Protein AF-A0A447NZB5-F1 (afdb_monomer)

InterPro domains:
  IPR038766 Membrane component of ABC transporter, predicted [PTHR30287] (4-70)

Foldseek 3Di:
DPPDDDWDWDKDADQDQPNHGPPPQPPCVNGDIDTATDDPDDDPVQDDPDDDPPDDVPDDDDDPVSVVVSVVSVVD

Organism: NCBI:txid1160765

Nearest PDB structures (foldseek):
  6zym-assembly1_C  TM=3.441E-01  e=6.323E+00  Homo sapiens

Mean predicted aligned error: 6.27 Å

pLDDT: mean 83.3, std 8.63, range [49.47, 92.88]

Radius of gyration: 14.52 Å; Cα contacts (8 Å, |Δi|>4): 58; chains: 1; bounding box: 26×28×49 Å

Secondary structure (DSSP, 8-state):
--------EEEEE--EETTEE-TT-S-GGGSSEEEEE--SS--TTS---SS-SSPPTT-----HHHHHHHHHHH--

Sequence (76 aa):
MIPQTFYPIVRARLTRINGNPTEGQQDESLNRELNLTWQDTRPAHNPLVAGHWPPKPGEVSMEEGLAKRAERQTRR

Solvent-accessible surface area (backbone atoms only — not comparable to full-atom values): 5327 Å² total; per-residue (Å²): 131,82,83,78,84,80,69,55,75,47,82,44,67,61,60,56,58,98,84,41,64,42,78,95,44,92,63,56,83,60,62,43,80,41,81,43,72,66,69,96,65,86,53,86,92,60,75,84,86,71,89,68,82,80,58,58,94,96,53,79,89,75,57,67,72,57,54,55,50,56,48,60,64,63,77,103

Structure (mmCIF, N/CA/C/O backbone):
data_AF-A0A447NZB5-F1
#
_entry.id   AF-A0A447NZB5-F1
#
loop_
_atom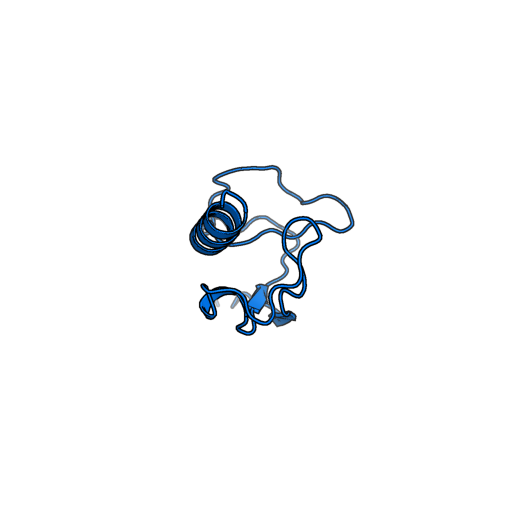_site.group_PDB
_atom_site.id
_atom_site.type_symbol
_atom_site.label_atom_id
_atom_site.label_alt_id
_atom_site.label_comp_id
_atom_site.label_asym_id
_atom_site.label_entity_id
_atom_site.label_seq_id
_atom_site.pdbx_PDB_ins_code
_atom_site.Cartn_x
_atom_site.Cartn_y
_atom_site.Cartn_z
_atom_site.occupancy
_atom_site.B_iso_or_equiv
_atom_site.auth_seq_id
_atom_site.auth_comp_id
_atom_site.auth_asym_id
_atom_site.auth_atom_id
_atom_site.pdbx_PDB_model_num
ATOM 1 N N . MET A 1 1 ? 10.144 -1.727 -31.835 1.00 49.47 1 MET A N 1
ATOM 2 C CA . MET A 1 1 ? 9.016 -1.346 -30.960 1.00 49.47 1 MET A CA 1
ATOM 3 C C . MET A 1 1 ? 9.515 -1.438 -29.530 1.00 49.47 1 MET A C 1
ATOM 5 O O . MET A 1 1 ? 10.038 -2.485 -29.174 1.00 49.47 1 MET A O 1
ATOM 9 N N . ILE A 1 2 ? 9.461 -0.356 -28.757 1.00 53.62 2 ILE A N 1
ATOM 10 C CA . ILE A 1 2 ? 9.784 -0.398 -27.323 1.00 53.62 2 ILE A CA 1
ATOM 11 C C . ILE A 1 2 ? 8.552 -1.002 -26.637 1.00 53.62 2 ILE A C 1
ATOM 13 O O . ILE A 1 2 ? 7.463 -0.467 -26.855 1.00 53.62 2 ILE A O 1
ATOM 17 N N . PRO A 1 3 ? 8.651 -2.121 -25.901 1.00 60.97 3 PRO A N 1
ATOM 18 C CA . PRO A 1 3 ? 7.492 -2.668 -25.209 1.00 60.97 3 PRO A CA 1
ATOM 19 C C . PRO A 1 3 ? 6.983 -1.631 -24.206 1.00 60.97 3 PRO A C 1
ATOM 21 O O . PRO A 1 3 ? 7.734 -1.147 -23.360 1.00 60.97 3 PRO A O 1
ATOM 24 N N . GLN A 1 4 ? 5.714 -1.250 -24.336 1.00 69.94 4 GLN A N 1
ATOM 25 C CA . GLN A 1 4 ? 5.081 -0.330 -23.404 1.00 69.94 4 GLN A CA 1
ATOM 26 C C . GLN A 1 4 ? 4.769 -1.108 -22.124 1.00 69.94 4 GLN A C 1
ATOM 28 O O . GLN A 1 4 ? 3.943 -2.020 -22.137 1.00 69.94 4 GLN A O 1
ATOM 33 N N . THR A 1 5 ? 5.462 -0.789 -21.031 1.00 72.88 5 THR A N 1
ATOM 34 C CA . THR A 1 5 ? 5.222 -1.437 -19.738 1.00 72.88 5 THR A CA 1
ATOM 35 C C . THR A 1 5 ? 3.808 -1.119 -19.265 1.00 72.88 5 THR A C 1
ATOM 37 O O . THR A 1 5 ? 3.438 0.047 -19.121 1.00 72.88 5 THR A O 1
ATOM 40 N N . PHE A 1 6 ? 3.013 -2.159 -19.030 1.00 78.69 6 PHE A N 1
ATOM 41 C CA . PHE A 1 6 ? 1.684 -2.025 -18.453 1.00 78.69 6 PHE A CA 1
ATOM 42 C C . PHE A 1 6 ? 1.782 -2.059 -16.928 1.00 78.69 6 PHE A C 1
ATOM 44 O O . PHE A 1 6 ? 2.323 -3.007 -16.361 1.00 78.69 6 PHE A O 1
ATOM 51 N N . TYR A 1 7 ? 1.240 -1.035 -16.270 1.00 82.81 7 TYR A N 1
ATOM 52 C CA . TYR A 1 7 ? 1.189 -0.950 -14.814 1.00 82.81 7 TYR A CA 1
ATOM 53 C C . TYR A 1 7 ? -0.262 -1.131 -14.364 1.00 82.81 7 TYR A C 1
ATOM 55 O O . TYR A 1 7 ? -1.032 -0.169 -14.425 1.00 82.81 7 TYR 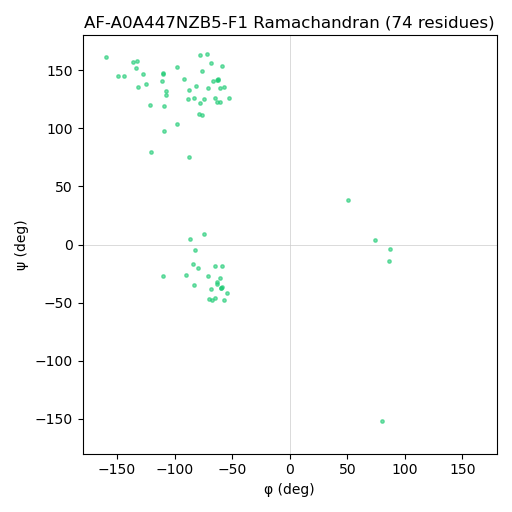A O 1
ATOM 63 N N . PRO A 1 8 ? -0.680 -2.340 -13.948 1.00 86.75 8 PRO A N 1
ATOM 64 C CA . PRO A 1 8 ? -2.015 -2.514 -13.398 1.00 86.75 8 PRO A CA 1
ATOM 65 C C . PRO A 1 8 ? -2.150 -1.677 -12.125 1.00 86.75 8 PRO A C 1
ATOM 67 O O . PRO A 1 8 ? -1.208 -1.570 -11.335 1.00 86.75 8 PRO A O 1
ATOM 70 N N . ILE A 1 9 ? -3.331 -1.092 -11.946 1.00 89.44 9 ILE A N 1
ATOM 71 C CA . ILE A 1 9 ? -3.637 -0.206 -10.826 1.00 89.44 9 ILE A CA 1
ATOM 72 C C . ILE A 1 9 ? -4.571 -0.928 -9.859 1.00 89.44 9 ILE A C 1
ATOM 74 O O . ILE A 1 9 ? -5.626 -1.427 -10.248 1.00 89.44 9 ILE A O 1
ATOM 78 N N . VAL A 1 10 ? -4.196 -0.923 -8.586 1.00 88.94 10 VAL A N 1
ATOM 79 C CA . VAL A 1 10 ? -5.029 -1.332 -7.458 1.00 88.94 10 VAL A CA 1
ATOM 80 C C . VAL A 1 10 ? -5.389 -0.077 -6.671 1.00 88.94 10 VAL A C 1
ATOM 82 O O . VAL A 1 10 ? -4.510 0.621 -6.166 1.00 88.94 10 VAL A O 1
ATOM 85 N N . ARG A 1 11 ? -6.685 0.222 -6.567 1.00 91.50 11 ARG A N 1
ATOM 86 C CA . ARG A 1 11 ? -7.193 1.341 -5.763 1.00 91.50 11 ARG A CA 1
ATOM 87 C C . ARG A 1 11 ? -7.314 0.885 -4.313 1.00 91.50 11 ARG A C 1
ATOM 89 O O . ARG A 1 11 ? -7.953 -0.129 -4.039 1.00 91.50 11 ARG A O 1
ATOM 96 N N . ALA A 1 12 ? -6.700 1.616 -3.395 1.00 88.88 12 ALA A N 1
ATOM 97 C CA . ALA A 1 12 ? -6.685 1.295 -1.973 1.00 88.88 12 ALA A CA 1
ATOM 98 C C . ALA A 1 12 ? -7.015 2.528 -1.128 1.00 88.88 12 ALA A C 1
ATOM 100 O O . ALA A 1 12 ? -6.825 3.663 -1.556 1.00 88.88 12 ALA A O 1
ATOM 101 N N . ARG A 1 13 ? -7.478 2.313 0.105 1.00 89.88 13 ARG A N 1
ATOM 102 C CA . ARG A 1 13 ? -7.666 3.381 1.090 1.00 89.88 13 ARG A CA 1
ATOM 103 C C . ARG A 1 13 ? -7.041 2.967 2.409 1.00 89.88 13 ARG A C 1
ATOM 105 O O . ARG A 1 13 ? -7.224 1.836 2.857 1.00 89.88 13 ARG A O 1
ATOM 112 N N . LEU A 1 14 ? -6.313 3.888 3.025 1.00 88.31 14 LEU A N 1
ATOM 113 C CA . LEU A 1 14 ? -5.805 3.694 4.372 1.00 88.31 14 LEU A CA 1
ATOM 114 C C . LEU A 1 14 ? -6.969 3.851 5.354 1.00 88.31 14 LEU A C 1
ATOM 116 O O . LEU A 1 14 ? -7.674 4.854 5.303 1.00 88.31 14 LEU A O 1
ATOM 120 N N . THR A 1 15 ? -7.200 2.844 6.196 1.00 89.19 15 THR A N 1
ATOM 121 C CA . THR A 1 15 ? -8.289 2.859 7.192 1.00 89.19 15 THR A CA 1
ATOM 122 C C . THR A 1 15 ? -7.769 2.978 8.617 1.00 89.19 15 THR A C 1
ATOM 124 O O . THR A 1 15 ? -8.472 3.473 9.498 1.00 89.19 15 THR A O 1
ATOM 127 N N . ARG A 1 16 ? -6.536 2.515 8.861 1.00 89.44 16 ARG A N 1
ATOM 128 C CA . ARG A 1 16 ? -5.859 2.603 10.152 1.00 89.44 16 ARG A CA 1
ATOM 129 C C . ARG A 1 16 ? -4.367 2.847 9.986 1.00 89.44 16 ARG A C 1
ATOM 131 O O . ARG A 1 16 ? -3.743 2.279 9.092 1.00 89.44 16 ARG A O 1
ATOM 138 N N . ILE A 1 17 ? -3.793 3.613 10.907 1.00 88.00 17 ILE A N 1
ATOM 139 C CA . ILE A 1 17 ? -2.346 3.775 11.082 1.00 88.00 17 ILE A CA 1
ATOM 140 C C . ILE A 1 17 ? -2.016 3.336 12.503 1.00 88.00 17 ILE A C 1
ATOM 142 O O . ILE A 1 17 ? -2.565 3.884 13.456 1.00 88.00 17 ILE A O 1
ATOM 146 N N . ASN A 1 18 ? -1.155 2.325 12.652 1.00 87.12 18 ASN A N 1
ATOM 147 C CA . ASN A 1 18 ? -0.779 1.769 13.961 1.00 87.12 18 ASN A CA 1
ATOM 148 C C . ASN A 1 18 ? -1.986 1.414 14.851 1.00 87.12 18 ASN A C 1
ATOM 150 O O . ASN A 1 18 ? -1.978 1.627 16.057 1.00 87.12 18 ASN A O 1
ATOM 154 N N . GLY A 1 19 ? -3.053 0.892 14.236 1.00 86.00 19 GLY A N 1
ATOM 155 C CA . GLY A 1 19 ? -4.292 0.518 14.923 1.00 86.00 19 GLY A CA 1
ATOM 156 C C . GLY A 1 19 ? -5.310 1.651 15.099 1.00 86.00 19 GLY A C 1
ATOM 157 O O . GLY A 1 19 ? -6.480 1.357 15.326 1.00 86.00 19 GLY A O 1
ATOM 158 N N . ASN A 1 20 ? -4.925 2.914 14.902 1.00 85.94 20 ASN A N 1
ATOM 159 C CA . ASN A 1 20 ? -5.828 4.057 15.049 1.00 85.94 20 ASN A CA 1
ATOM 160 C C . ASN A 1 20 ? -6.588 4.354 13.746 1.00 85.94 20 ASN A C 1
ATOM 162 O O . ASN A 1 20 ? -5.939 4.422 12.698 1.00 85.94 20 ASN A O 1
ATOM 166 N N . PRO A 1 21 ? -7.922 4.558 13.782 1.00 87.81 21 PRO A N 1
ATOM 167 C CA . PRO A 1 21 ? -8.715 4.939 12.611 1.00 87.81 21 PRO A CA 1
ATOM 168 C C . PRO A 1 21 ? -8.202 6.227 11.985 1.00 87.81 21 PRO A C 1
ATOM 170 O O . PRO A 1 21 ? -7.923 7.179 12.708 1.00 87.81 21 PRO A O 1
ATOM 173 N N . THR A 1 22 ? -8.086 6.266 10.659 1.00 84.75 22 THR A N 1
ATOM 174 C CA . THR A 1 22 ? -7.643 7.475 9.950 1.00 84.75 22 THR A CA 1
ATOM 175 C C . THR A 1 22 ? -8.756 8.508 9.768 1.00 84.75 22 THR A C 1
ATOM 177 O O . THR A 1 22 ? -8.475 9.692 9.598 1.00 84.75 22 THR A O 1
ATOM 180 N N . GLU A 1 23 ? -10.024 8.102 9.856 1.00 81.38 23 GLU A N 1
ATOM 181 C CA . GLU A 1 23 ? -11.168 9.020 9.845 1.00 81.38 23 GLU A CA 1
ATOM 182 C C . GLU A 1 23 ? -11.114 9.997 11.028 1.00 81.38 23 GLU A C 1
ATOM 184 O O . GLU A 1 23 ? -10.826 9.610 12.159 1.00 81.38 23 GLU A O 1
ATOM 189 N N . GLY A 1 24 ? -11.370 11.282 10.763 1.00 73.00 24 GLY A N 1
ATOM 190 C CA . GLY A 1 24 ? -11.310 12.339 11.780 1.00 73.00 24 GLY A CA 1
ATOM 191 C C . GLY A 1 24 ? -9.895 12.744 12.216 1.00 73.00 24 GLY A C 1
ATOM 192 O O . GLY A 1 24 ? -9.755 13.588 13.100 1.00 73.00 24 GLY A O 1
ATOM 193 N N . GLN A 1 25 ? -8.843 12.181 11.611 1.00 73.12 25 GLN A N 1
ATOM 194 C CA . GLN A 1 25 ? -7.468 12.633 11.830 1.00 73.12 25 GLN A CA 1
ATOM 195 C C . GLN A 1 25 ? -7.171 13.940 11.082 1.00 73.12 25 GLN A C 1
ATOM 197 O O . GLN A 1 25 ? -7.709 14.193 10.007 1.00 73.12 25 GLN A O 1
ATOM 202 N N . GLN A 1 26 ? -6.276 14.758 11.646 1.00 69.25 26 GLN A N 1
ATOM 203 C CA . GLN A 1 26 ? -5.944 16.092 11.124 1.00 69.25 26 GLN A CA 1
ATOM 204 C C . GLN A 1 26 ? -5.323 16.063 9.719 1.00 69.25 26 GLN A C 1
ATOM 206 O O . GLN A 1 26 ? -5.532 16.991 8.940 1.00 69.25 26 GLN A O 1
ATOM 211 N N . ASP A 1 27 ? -4.565 15.015 9.379 1.00 74.38 27 ASP A N 1
ATOM 212 C CA . ASP A 1 27 ? -3.996 14.855 8.040 1.00 74.38 27 ASP A CA 1
ATOM 213 C C . ASP A 1 27 ? -4.991 14.134 7.111 1.00 74.38 27 ASP A C 1
ATOM 215 O O . ASP A 1 27 ? -4.834 12.960 6.769 1.00 74.38 27 ASP A O 1
ATOM 219 N N . GLU A 1 28 ? -6.023 14.856 6.658 1.00 75.19 28 GLU A N 1
ATOM 220 C CA . GLU A 1 28 ? -6.991 14.344 5.670 1.00 75.19 28 GLU A CA 1
ATOM 221 C C . GLU A 1 28 ? -6.329 13.927 4.351 1.00 75.19 28 GLU A C 1
ATOM 223 O O . GLU A 1 28 ? -6.873 13.137 3.577 1.00 75.19 28 GLU A O 1
ATOM 228 N N . SER A 1 29 ? -5.106 14.400 4.105 1.00 76.88 29 SER A N 1
ATOM 229 C CA . SER A 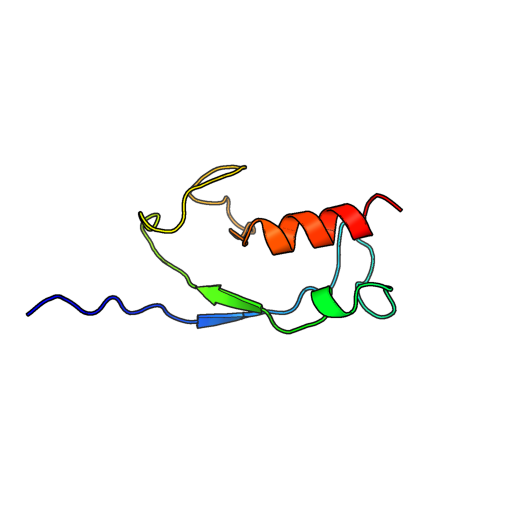1 29 ? -4.323 14.012 2.943 1.00 76.88 29 SER A CA 1
ATOM 230 C C . SER A 1 29 ? -3.944 12.518 2.977 1.00 76.88 29 SER A C 1
ATOM 232 O O . SER A 1 29 ? -3.658 11.940 1.931 1.00 76.88 29 SER A O 1
ATOM 234 N N . LEU A 1 30 ? -3.999 11.856 4.138 1.00 80.50 30 LEU A N 1
ATOM 235 C CA . LEU A 1 30 ? -3.861 10.400 4.266 1.00 80.50 30 LEU A CA 1
ATOM 236 C C . LEU A 1 30 ? -5.175 9.634 4.036 1.00 80.50 30 LEU A C 1
ATOM 238 O O . LEU A 1 30 ? -5.131 8.442 3.745 1.00 80.50 30 LEU A O 1
ATOM 242 N N . ASN A 1 31 ? -6.325 10.312 4.097 1.00 82.56 31 ASN A N 1
ATO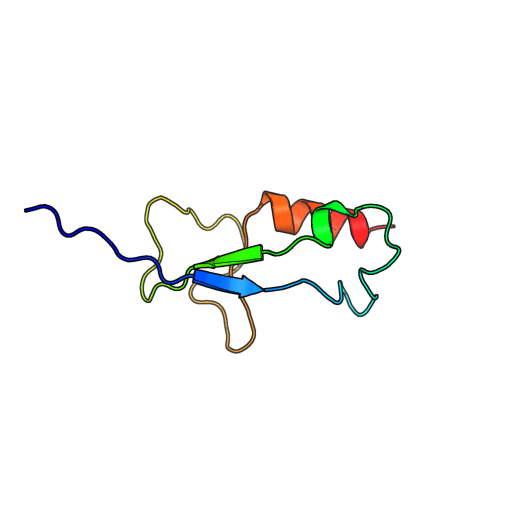M 243 C CA . ASN A 1 31 ? -7.659 9.724 3.915 1.00 82.56 31 ASN A CA 1
ATOM 244 C C . ASN A 1 31 ? -8.122 9.655 2.456 1.00 82.56 31 ASN A C 1
ATOM 246 O O . ASN A 1 31 ? -9.264 9.254 2.188 1.00 82.56 31 ASN A O 1
ATOM 250 N N . ARG A 1 32 ? -7.252 10.032 1.515 1.00 85.94 32 ARG A N 1
ATOM 251 C CA . ARG A 1 32 ? -7.511 9.919 0.078 1.00 85.94 32 ARG A CA 1
ATOM 252 C C . ARG A 1 32 ? -7.321 8.493 -0.425 1.00 85.94 32 ARG A C 1
ATOM 254 O O . ARG A 1 32 ? -6.670 7.659 0.201 1.00 85.94 32 ARG A O 1
ATOM 261 N N . GLU A 1 33 ? -7.868 8.244 -1.603 1.00 89.00 33 GLU A N 1
ATOM 262 C CA . GLU A 1 33 ? -7.583 7.029 -2.348 1.00 89.00 33 GLU A CA 1
ATOM 263 C C . GLU A 1 33 ? -6.119 6.986 -2.808 1.00 89.00 33 GLU A C 1
ATOM 265 O O . GLU A 1 33 ? -5.538 7.993 -3.221 1.00 89.00 33 GLU A O 1
ATOM 270 N N . LEU A 1 34 ? -5.532 5.799 -2.730 1.00 88.06 34 LEU A N 1
ATOM 271 C CA . LEU A 1 34 ? -4.187 5.474 -3.168 1.00 88.06 34 LEU A CA 1
ATOM 272 C C . LEU A 1 34 ? -4.273 4.622 -4.432 1.00 88.06 34 LEU A C 1
ATOM 274 O O . LEU A 1 34 ? -4.987 3.621 -4.464 1.00 88.06 34 LEU A O 1
ATOM 278 N N . ASN A 1 35 ? -3.495 4.989 -5.445 1.00 89.81 35 ASN A N 1
ATOM 279 C CA . ASN A 1 35 ? -3.303 4.174 -6.637 1.00 89.81 35 ASN A CA 1
ATOM 280 C C . ASN A 1 35 ? -1.997 3.402 -6.487 1.00 89.81 35 ASN A C 1
ATOM 282 O O . ASN A 1 35 ? -0.913 3.965 -6.621 1.00 89.81 35 ASN A O 1
ATOM 286 N N . LEU A 1 36 ? -2.105 2.116 -6.175 1.00 86.38 36 LEU A N 1
ATOM 287 C CA . LEU A 1 36 ? -0.965 1.219 -6.070 1.00 86.38 36 LEU A CA 1
ATOM 288 C C . LEU A 1 36 ? -0.730 0.554 -7.420 1.00 86.38 36 LEU A C 1
ATOM 290 O O . LEU A 1 36 ? -1.678 0.194 -8.114 1.00 86.38 36 LEU A O 1
ATOM 294 N N . THR A 1 37 ? 0.533 0.369 -7.783 1.00 86.06 37 THR A N 1
ATOM 295 C CA . THR A 1 37 ? 0.903 -0.443 -8.944 1.00 86.06 37 THR A CA 1
ATOM 296 C C . THR A 1 37 ? 1.576 -1.721 -8.476 1.00 86.06 37 THR A C 1
ATOM 298 O O . THR A 1 37 ? 2.258 -1.738 -7.451 1.00 86.06 37 THR A O 1
ATOM 301 N N . TRP A 1 38 ? 1.364 -2.803 -9.217 1.00 79.88 38 TRP A N 1
ATOM 302 C CA . TRP A 1 38 ? 1.997 -4.095 -8.960 1.00 79.88 38 TRP A CA 1
ATOM 303 C C . TRP A 1 38 ? 2.991 -4.393 -10.080 1.00 79.88 38 TRP A C 1
ATOM 305 O O . TRP A 1 38 ? 2.713 -4.102 -11.245 1.00 79.88 38 TRP A O 1
ATOM 315 N N . GLN A 1 39 ? 4.144 -4.956 -9.730 1.00 79.00 39 GLN A N 1
ATOM 316 C CA . GLN A 1 39 ? 5.137 -5.460 -10.676 1.00 79.00 39 GLN A CA 1
ATOM 317 C C . GLN A 1 39 ? 5.881 -6.632 -10.043 1.00 79.00 39 GLN A C 1
ATOM 319 O O . GLN A 1 39 ? 6.150 -6.616 -8.843 1.00 79.00 39 GLN A O 1
ATOM 324 N N . ASP A 1 40 ? 6.236 -7.617 -10.865 1.00 79.75 40 ASP A N 1
ATOM 325 C CA . ASP A 1 40 ? 7.012 -8.788 -10.444 1.00 79.75 40 ASP A CA 1
ATOM 326 C C . ASP A 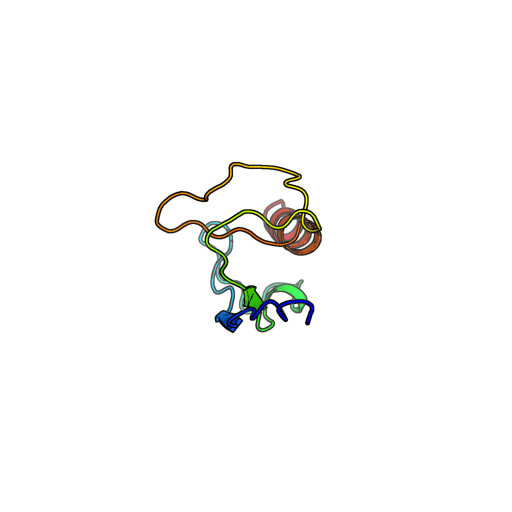1 40 ? 8.460 -8.401 -10.079 1.00 79.75 40 ASP A C 1
ATOM 328 O O . ASP A 1 40 ? 9.028 -8.843 -9.081 1.00 79.75 40 ASP A O 1
ATOM 332 N N . THR A 1 41 ? 9.032 -7.463 -10.839 1.00 82.00 41 THR A N 1
ATOM 333 C CA . THR A 1 41 ? 10.398 -6.962 -10.650 1.00 82.00 41 THR A CA 1
ATOM 334 C C . THR A 1 41 ? 10.418 -5.525 -10.144 1.00 82.00 41 THR A C 1
ATOM 336 O O . THR A 1 41 ? 9.588 -4.706 -10.542 1.00 82.00 41 THR A O 1
ATOM 339 N N . ARG A 1 42 ? 11.424 -5.175 -9.330 1.00 82.75 42 ARG A N 1
ATOM 340 C CA . ARG A 1 42 ? 11.598 -3.803 -8.837 1.00 82.75 42 ARG A CA 1
ATOM 341 C C . ARG A 1 42 ? 11.901 -2.836 -9.995 1.00 82.75 42 ARG A C 1
ATOM 343 O O . ARG A 1 42 ? 12.896 -3.048 -10.693 1.00 82.75 42 ARG A O 1
ATOM 350 N N . PRO A 1 43 ? 11.143 -1.742 -10.164 1.00 80.06 43 PRO A N 1
ATOM 351 C CA . PRO A 1 43 ? 11.394 -0.786 -11.238 1.00 80.06 43 PRO A CA 1
ATOM 352 C C . PRO A 1 43 ? 12.665 0.021 -10.971 1.00 80.06 43 PRO A C 1
ATOM 354 O O . PRO A 1 43 ? 12.843 0.557 -9.879 1.00 80.06 43 PRO A O 1
ATOM 357 N N . ALA A 1 44 ? 13.524 0.182 -11.979 1.00 81.38 44 ALA A N 1
ATOM 358 C CA . ALA A 1 44 ? 14.760 0.962 -11.844 1.00 81.38 44 ALA A CA 1
ATOM 359 C C . ALA A 1 44 ? 14.513 2.440 -11.477 1.00 81.38 44 ALA A C 1
ATOM 361 O O . ALA A 1 44 ? 15.338 3.058 -10.812 1.00 81.38 44 ALA A O 1
ATOM 362 N N . HIS A 1 45 ? 13.365 2.993 -11.882 1.00 80.94 45 HIS A N 1
ATOM 363 C CA . HIS A 1 45 ? 12.972 4.378 -11.610 1.00 80.94 45 HIS A CA 1
ATOM 364 C C . HIS A 1 45 ? 12.353 4.587 -10.219 1.00 80.94 45 HIS A C 1
ATOM 366 O O . HIS A 1 45 ? 12.058 5.725 -9.865 1.00 80.94 45 HIS A O 1
ATOM 372 N N . ASN A 1 46 ? 12.146 3.520 -9.436 1.00 83.25 46 ASN A N 1
ATOM 373 C CA . ASN A 1 46 ? 11.599 3.607 -8.085 1.00 83.25 46 ASN A CA 1
ATOM 374 C C . ASN A 1 46 ? 12.604 3.014 -7.078 1.00 83.25 46 ASN A C 1
ATOM 376 O O . ASN A 1 46 ? 12.513 1.834 -6.715 1.00 83.25 46 ASN A O 1
ATOM 380 N N . PRO A 1 47 ? 13.640 3.784 -6.690 1.00 88.31 47 PRO A N 1
ATOM 381 C CA . PRO A 1 47 ? 14.671 3.295 -5.788 1.00 88.31 47 PRO A CA 1
ATOM 382 C C . PRO A 1 47 ? 14.079 2.948 -4.417 1.00 88.31 47 PRO A C 1
ATOM 384 O O . PRO A 1 47 ? 13.215 3.645 -3.889 1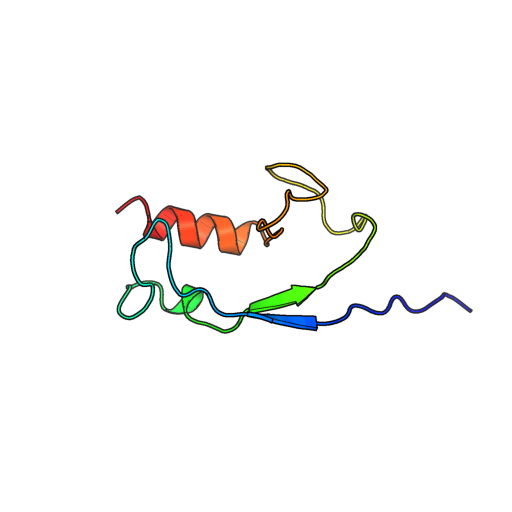.00 88.31 47 PRO A O 1
ATOM 387 N N . LEU A 1 48 ? 14.577 1.864 -3.819 1.00 89.88 48 LEU A N 1
ATOM 388 C CA . LEU A 1 48 ? 14.167 1.450 -2.480 1.00 89.88 48 LEU A CA 1
ATOM 389 C C . LEU A 1 48 ? 14.910 2.318 -1.461 1.00 89.88 48 LEU A C 1
ATOM 391 O O . LEU A 1 48 ? 16.128 2.213 -1.345 1.00 89.88 48 LEU A O 1
ATOM 395 N N . VAL A 1 49 ? 14.177 3.171 -0.752 1.00 92.88 49 VAL A N 1
ATOM 396 C CA . VAL A 1 49 ? 14.742 4.088 0.254 1.00 92.88 49 VAL A CA 1
ATOM 397 C C . VAL A 1 49 ? 14.785 3.483 1.659 1.00 92.88 49 VAL A C 1
ATOM 399 O O . VAL A 1 49 ? 15.623 3.868 2.468 1.00 92.88 49 VAL A O 1
ATOM 402 N N . ALA A 1 50 ? 13.892 2.536 1.953 1.00 91.56 50 ALA A N 1
ATOM 403 C CA . ALA A 1 50 ? 13.792 1.844 3.234 1.00 91.56 50 ALA A CA 1
ATOM 404 C C . ALA A 1 50 ? 13.036 0.515 3.074 1.00 91.56 50 ALA A C 1
ATOM 406 O O . ALA A 1 50 ? 12.283 0.334 2.115 1.00 91.56 50 ALA A O 1
ATOM 407 N N . GLY A 1 51 ? 13.199 -0.394 4.039 1.00 90.06 51 GLY A N 1
ATOM 408 C CA . GLY A 1 51 ? 12.544 -1.703 4.036 1.00 90.06 51 GLY A CA 1
ATOM 409 C C . GLY A 1 51 ? 13.241 -2.718 3.129 1.00 90.06 51 GLY A C 1
ATOM 410 O O . GLY A 1 51 ? 14.451 -2.655 2.928 1.00 90.06 51 GLY A O 1
ATOM 411 N N . HIS A 1 52 ? 12.473 -3.673 2.604 1.00 89.44 52 HIS A N 1
ATOM 412 C CA . HIS A 1 52 ? 12.983 -4.771 1.783 1.00 89.44 52 HIS A CA 1
ATOM 413 C C . HIS A 1 52 ? 12.125 -4.951 0.530 1.00 89.44 52 HIS A C 1
ATOM 415 O O . HIS A 1 52 ? 10.934 -4.643 0.527 1.00 89.44 52 HIS A O 1
ATOM 421 N N . TRP A 1 53 ? 12.744 -5.462 -0.533 1.00 87.19 53 TRP A N 1
ATOM 422 C CA . TRP A 1 53 ? 12.057 -5.889 -1.746 1.00 87.19 53 TRP A CA 1
ATOM 423 C C . TRP A 1 53 ? 12.416 -7.352 -2.058 1.00 87.19 53 TRP A C 1
ATOM 425 O O . TRP A 1 53 ? 13.601 -7.686 -1.990 1.00 87.19 53 TRP A O 1
ATOM 435 N N . PRO A 1 54 ? 11.453 -8.196 -2.470 1.00 88.44 54 PRO A N 1
ATOM 436 C CA . PRO A 1 54 ? 10.016 -7.915 -2.491 1.00 88.44 54 PRO A CA 1
ATOM 437 C C . PRO A 1 54 ? 9.434 -7.799 -1.063 1.00 88.44 54 PRO A C 1
ATOM 439 O O . PRO A 1 54 ? 10.028 -8.335 -0.123 1.00 88.44 54 PRO A O 1
ATOM 442 N N . PRO A 1 55 ? 8.304 -7.089 -0.874 1.00 88.44 55 PRO A N 1
ATOM 443 C CA . PRO A 1 55 ? 7.594 -7.059 0.406 1.00 88.44 55 PRO A CA 1
ATOM 444 C C . PRO A 1 55 ? 7.153 -8.463 0.843 1.00 88.44 55 PRO A C 1
ATOM 446 O O . PRO A 1 55 ? 6.928 -9.340 0.004 1.00 88.44 55 PRO A O 1
ATOM 449 N N . LYS A 1 56 ? 6.995 -8.688 2.152 1.00 91.12 56 LYS A N 1
ATOM 450 C CA . LYS A 1 56 ? 6.455 -9.958 2.668 1.00 91.12 56 LYS A CA 1
ATOM 451 C C . LYS A 1 56 ? 4.952 -10.082 2.371 1.00 91.12 56 LYS A C 1
ATOM 453 O O . LYS A 1 56 ? 4.294 -9.077 2.098 1.00 91.12 56 LYS A O 1
ATOM 458 N N . PRO A 1 57 ? 4.363 -11.290 2.469 1.00 88.62 57 PRO A N 1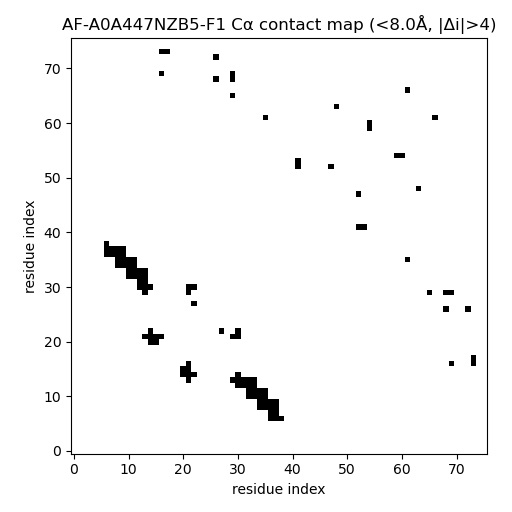
ATOM 459 C CA . PRO A 1 57 ? 2.915 -11.449 2.374 1.00 88.62 57 PRO A CA 1
ATOM 460 C C . PRO A 1 57 ? 2.175 -10.518 3.345 1.00 88.62 57 PRO A C 1
ATOM 462 O O . PRO A 1 57 ? 2.451 -10.521 4.543 1.00 88.62 57 PRO A O 1
ATOM 465 N N . GLY A 1 58 ? 1.241 -9.723 2.819 1.00 85.88 58 GLY A N 1
ATOM 466 C CA . GLY A 1 58 ? 0.484 -8.726 3.587 1.00 85.88 58 GLY A CA 1
ATOM 467 C C . GLY A 1 58 ? 1.148 -7.348 3.699 1.00 85.88 58 GLY A C 1
ATOM 468 O O . GLY A 1 58 ? 0.527 -6.429 4.228 1.00 85.88 58 GLY A O 1
ATOM 469 N N . GLU A 1 59 ? 2.363 -7.173 3.180 1.00 88.25 59 GLU A N 1
ATOM 470 C CA . GLU A 1 59 ? 3.034 -5.876 3.091 1.00 88.25 59 GLU A CA 1
ATOM 471 C C . GLU A 1 59 ? 2.876 -5.267 1.692 1.00 88.25 59 GLU A C 1
ATOM 473 O O . GLU A 1 59 ? 2.744 -5.964 0.685 1.00 88.25 59 GLU A O 1
ATOM 478 N N . VAL A 1 60 ? 2.924 -3.938 1.626 1.00 87.75 60 VAL A N 1
ATOM 479 C CA . VAL A 1 60 ? 2.931 -3.184 0.369 1.00 87.75 60 VAL A CA 1
ATOM 480 C C . VAL A 1 60 ? 4.108 -2.221 0.354 1.00 87.75 60 VAL A C 1
ATOM 482 O O . VAL A 1 60 ? 4.493 -1.670 1.385 1.00 87.75 60 VAL A O 1
ATOM 485 N N . SER A 1 61 ? 4.672 -1.995 -0.830 1.00 87.69 61 SER A N 1
ATOM 486 C CA . SER A 1 61 ? 5.598 -0.885 -1.040 1.00 87.69 61 SER A CA 1
ATOM 487 C C . SER A 1 61 ? 4.798 0.399 -1.257 1.00 87.69 61 SER A C 1
ATOM 489 O O . SER A 1 61 ? 3.798 0.398 -1.976 1.00 87.69 61 SER A O 1
ATOM 491 N N . MET A 1 62 ? 5.225 1.491 -0.627 1.00 88.94 62 MET A N 1
ATOM 492 C CA . MET A 1 62 ? 4.583 2.798 -0.744 1.00 88.94 62 MET A CA 1
ATOM 493 C C . MET A 1 62 ? 5.616 3.906 -0.906 1.00 88.94 62 MET A C 1
ATOM 495 O O . MET A 1 62 ? 6.771 3.766 -0.504 1.00 88.94 62 MET A O 1
ATOM 499 N N . GLU A 1 63 ? 5.182 5.025 -1.475 1.00 88.50 63 GLU A N 1
ATOM 500 C CA . GLU A 1 63 ? 6.038 6.189 -1.677 1.00 88.50 63 GLU A CA 1
ATOM 501 C C . GLU A 1 63 ? 6.542 6.768 -0.349 1.00 88.50 63 GLU A C 1
ATOM 503 O O . GLU A 1 63 ? 5.799 6.885 0.631 1.00 88.50 63 GLU A O 1
ATOM 508 N N . GLU A 1 64 ? 7.792 7.231 -0.345 1.00 90.25 64 GLU A N 1
ATOM 509 C CA . GLU A 1 64 ? 8.443 7.807 0.836 1.00 90.25 64 GLU A CA 1
ATOM 510 C C . GLU A 1 64 ? 7.629 8.962 1.447 1.00 90.25 64 GLU A C 1
ATOM 512 O O . GLU A 1 64 ? 7.461 9.055 2.663 1.00 90.25 64 GLU A O 1
ATOM 517 N N . GLY A 1 65 ? 7.067 9.835 0.605 1.00 89.00 65 GLY A N 1
ATOM 518 C CA . GLY A 1 65 ? 6.245 10.951 1.067 1.00 89.00 65 GLY A CA 1
ATOM 519 C C . GLY A 1 65 ? 4.977 10.498 1.799 1.00 89.00 65 GLY A C 1
ATOM 520 O O . GLY A 1 65 ? 4.553 11.166 2.744 1.00 89.00 65 GLY A O 1
ATOM 521 N N . LEU A 1 66 ? 4.380 9.371 1.388 1.00 88.38 66 LEU A N 1
ATOM 522 C CA . LEU A 1 66 ? 3.235 8.772 2.077 1.00 88.38 66 LEU A CA 1
ATOM 523 C C . LEU A 1 66 ? 3.651 8.190 3.425 1.00 88.38 66 LEU A C 1
ATOM 525 O O . LEU A 1 66 ? 3.016 8.512 4.429 1.00 88.38 66 LEU A O 1
ATOM 529 N N . ALA A 1 67 ? 4.751 7.435 3.460 1.00 89.88 67 ALA A N 1
ATOM 530 C CA . ALA A 1 67 ? 5.300 6.887 4.697 1.00 89.88 67 ALA A CA 1
ATOM 531 C C . ALA A 1 67 ? 5.610 7.998 5.719 1.00 89.88 67 ALA A C 1
ATOM 533 O O . ALA A 1 67 ? 5.143 7.947 6.855 1.00 89.88 67 ALA A O 1
ATOM 534 N N . LYS A 1 68 ? 6.280 9.078 5.295 1.00 90.12 68 LYS A N 1
ATOM 535 C CA . LYS A 1 68 ? 6.601 10.236 6.152 1.00 90.12 68 LYS A CA 1
ATOM 536 C C . LYS A 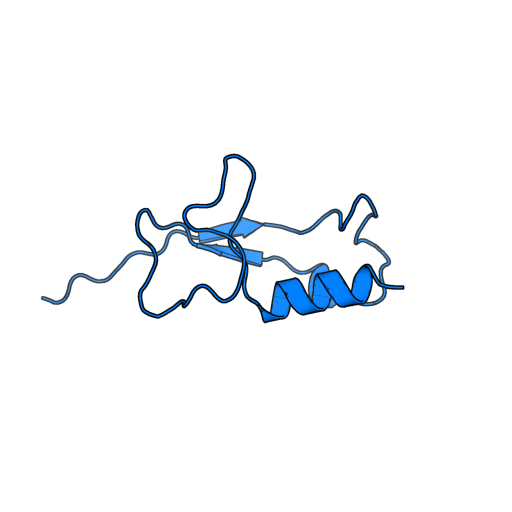1 68 ? 5.361 10.918 6.736 1.00 90.12 68 LYS A C 1
ATOM 538 O O . LYS A 1 68 ? 5.407 11.398 7.868 1.00 90.12 68 LYS A O 1
ATOM 543 N N . ARG A 1 69 ? 4.261 11.011 5.979 1.00 89.44 69 ARG A N 1
ATOM 544 C CA . ARG A 1 69 ? 2.990 11.555 6.491 1.00 89.44 69 ARG A CA 1
ATOM 545 C C . ARG A 1 69 ? 2.383 10.631 7.546 1.00 89.44 69 ARG A C 1
ATOM 547 O O . ARG A 1 69 ? 2.059 11.101 8.633 1.00 89.44 69 ARG A O 1
ATOM 554 N N . ALA A 1 70 ? 2.311 9.330 7.264 1.00 87.00 70 ALA A N 1
ATOM 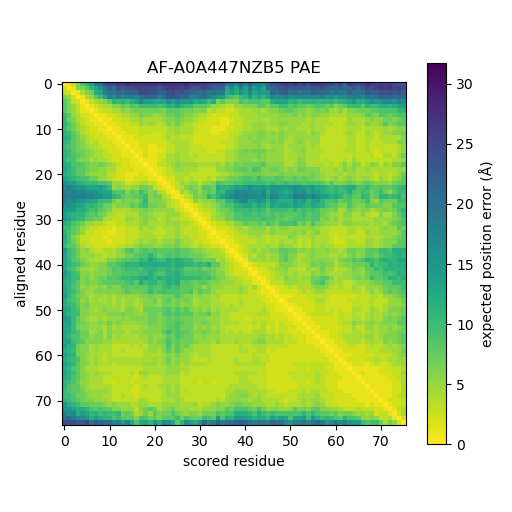555 C CA . ALA A 1 70 ? 1.796 8.341 8.211 1.00 87.00 70 ALA A CA 1
ATOM 556 C C . ALA A 1 70 ? 2.607 8.307 9.524 1.00 87.00 70 ALA A C 1
ATOM 558 O O . ALA A 1 70 ? 2.039 8.206 10.612 1.00 87.00 70 ALA A O 1
ATOM 559 N N . GLU A 1 71 ? 3.930 8.476 9.448 1.00 87.38 71 GLU A N 1
ATOM 560 C CA . GLU A 1 71 ? 4.785 8.598 10.632 1.00 87.38 71 GLU A CA 1
ATOM 561 C C . GLU A 1 71 ? 4.496 9.862 11.447 1.00 87.38 71 GLU A C 1
ATOM 563 O O . GLU A 1 71 ? 4.381 9.783 12.670 1.00 87.38 71 GLU A O 1
ATOM 568 N N . ARG A 1 72 ? 4.358 11.029 10.799 1.00 86.25 72 ARG A N 1
ATOM 569 C CA . ARG A 1 72 ? 4.027 12.284 11.501 1.00 86.25 72 ARG A CA 1
ATOM 570 C C . ARG A 1 72 ? 2.709 12.187 12.257 1.00 86.25 72 ARG A C 1
ATOM 572 O O . ARG A 1 72 ? 2.610 12.720 13.355 1.00 86.25 72 ARG A O 1
ATOM 579 N N . GLN A 1 73 ? 1.749 11.481 11.673 1.00 79.88 73 GLN A N 1
ATOM 580 C CA . GLN A 1 73 ? 0.443 11.224 12.259 1.00 79.88 73 GLN A CA 1
ATOM 581 C C . GLN A 1 73 ? 0.499 10.246 13.446 1.00 79.88 73 GLN A C 1
ATOM 583 O O . GLN A 1 73 ? -0.346 10.312 14.327 1.00 79.88 73 GLN A O 1
ATOM 588 N N . THR A 1 74 ? 1.497 9.357 13.485 1.00 77.69 74 THR A N 1
ATOM 589 C CA . THR A 1 74 ? 1.704 8.402 14.591 1.00 77.69 74 THR A CA 1
ATOM 590 C C . THR A 1 74 ? 2.464 9.013 15.764 1.00 77.69 74 THR A C 1
ATOM 592 O O . THR A 1 74 ? 2.245 8.639 16.909 1.00 77.69 74 THR A O 1
ATOM 595 N N . ARG A 1 75 ? 3.414 9.916 15.497 1.00 73.12 75 ARG A N 1
ATOM 596 C CA . ARG A 1 75 ? 4.300 10.492 16.526 1.00 73.12 75 ARG A CA 1
ATOM 597 C C . ARG A 1 75 ? 3.612 11.524 17.432 1.00 73.12 75 ARG A C 1
ATOM 599 O O . ARG A 1 75 ? 4.312 12.218 18.168 1.00 73.12 75 ARG A O 1
ATOM 606 N N . ARG A 1 76 ? 2.291 11.670 17.356 1.00 58.31 76 ARG A N 1
ATOM 607 C CA . ARG A 1 76 ? 1.518 12.632 18.141 1.00 58.31 76 ARG A CA 1
ATOM 608 C C . ARG A 1 76 ? 0.324 11.976 18.801 1.00 58.31 76 ARG A C 1
ATOM 610 O O . ARG A 1 76 ? -0.298 11.118 18.144 1.00 58.31 76 ARG A O 1
#